Protein AF-S3N8A7-F1 (afdb_monomer_lite)

pLDDT: mean 78.84, std 17.32, range [47.19, 95.0]

Sequence (65 aa):
MKRKRKKINFHQTNWTTEQDCFLIENNQLSVVELTEVLHFSEDEIISRMQTLGLIRRSKMLKKYV

Secondary structure (DSSP, 8-state):
-------------S--HHHHHHHHHTTTS-HHHHHHHH---HHHHHHHHHHTT-S--GGGS----

Radius of gyration: 15.83 Å; chains: 1; bounding box: 38×34×43 Å

Organism: NCBI:txid421052

Foldseek 3Di:
DDPDDPPPPPPPDVDDPVLLVCCVVVVVDDLVVNCVVVVDDSVSSVVSCVVNVSDDPPVVPPPDD

Structure (mmCIF, N/CA/C/O backbone):
data_AF-S3N8A7-F1
#
_entry.id   AF-S3N8A7-F1
#
loop_
_atom_site.group_PDB
_atom_site.id
_atom_site.type_symbol
_atom_site.label_atom_id
_atom_site.label_alt_id
_atom_site.label_comp_id
_atom_site.label_asym_id
_atom_site.label_entity_id
_atom_site.label_seq_id
_atom_site.pdbx_PDB_ins_code
_atom_site.Cartn_x
_atom_site.Cartn_y
_atom_site.Cartn_z
_atom_site.occupancy
_atom_site.B_iso_or_equiv
_atom_site.auth_seq_id
_atom_site.auth_comp_id
_atom_site.auth_asym_id
_atom_site.auth_atom_id
_atom_site.pdbx_PDB_model_num
ATOM 1 N N . MET A 1 1 ? -28.943 -25.717 5.119 1.00 54.22 1 MET A N 1
ATOM 2 C CA . MET A 1 1 ? -27.502 -25.979 5.350 1.00 54.22 1 MET A CA 1
ATOM 3 C C . MET A 1 1 ? -26.816 -24.695 5.806 1.00 54.22 1 MET A C 1
ATOM 5 O O . MET A 1 1 ? -26.815 -23.726 5.057 1.00 54.22 1 MET A O 1
ATOM 9 N N . LYS A 1 2 ? -26.297 -24.628 7.041 1.00 51.75 2 LYS A N 1
ATOM 10 C CA . LYS A 1 2 ? -25.622 -23.420 7.552 1.00 51.75 2 LYS A CA 1
ATOM 11 C C . LYS A 1 2 ? -24.176 -23.390 7.036 1.00 51.75 2 LYS A C 1
ATOM 13 O O . LYS A 1 2 ? -23.371 -24.234 7.422 1.00 51.75 2 LYS A O 1
ATOM 18 N N . ARG A 1 3 ? -23.853 -22.448 6.139 1.00 6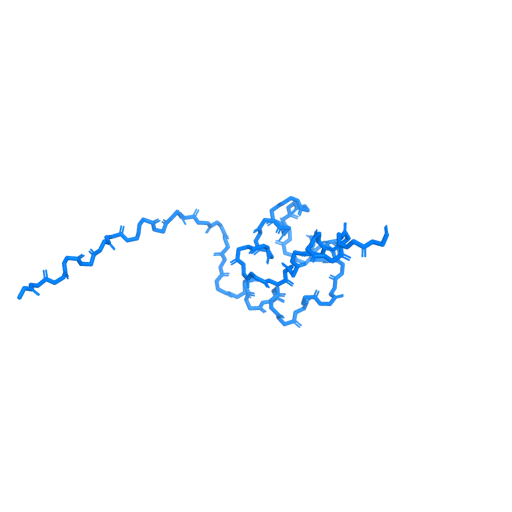1.81 3 ARG A N 1
ATOM 19 C CA . ARG A 1 3 ? -22.481 -22.207 5.653 1.00 61.81 3 ARG A CA 1
ATOM 20 C C . ARG A 1 3 ? -21.604 -21.802 6.843 1.00 61.81 3 ARG A C 1
ATOM 22 O O . ARG A 1 3 ? -21.743 -20.698 7.364 1.00 61.81 3 ARG A O 1
ATOM 29 N N . LYS A 1 4 ? -20.715 -22.696 7.284 1.00 57.75 4 LYS A N 1
ATOM 30 C CA . LYS A 1 4 ? -19.672 -22.380 8.269 1.00 57.75 4 LYS A CA 1
ATOM 31 C C . LYS A 1 4 ? -18.766 -21.310 7.650 1.00 57.75 4 LYS A C 1
ATOM 33 O O . LYS A 1 4 ? -18.049 -21.598 6.693 1.00 57.75 4 LYS A O 1
ATOM 38 N N . ARG A 1 5 ? -18.843 -20.068 8.141 1.00 64.38 5 ARG A N 1
ATOM 39 C CA . ARG A 1 5 ? -17.913 -18.998 7.753 1.00 64.38 5 ARG A CA 1
ATOM 40 C C . ARG A 1 5 ? -16.513 -19.465 8.156 1.00 64.38 5 ARG A C 1
ATOM 42 O O . ARG A 1 5 ? -16.266 -19.688 9.340 1.00 64.38 5 ARG A O 1
ATOM 49 N N . LYS A 1 6 ? -15.631 -19.696 7.176 1.00 61.72 6 LYS A N 1
ATOM 50 C CA . LYS A 1 6 ? -14.213 -19.961 7.443 1.00 61.72 6 LYS A CA 1
ATOM 51 C C . LYS A 1 6 ? -13.693 -18.772 8.251 1.00 61.72 6 LYS A C 1
ATOM 53 O O . LYS A 1 6 ? -13.855 -17.636 7.812 1.00 61.72 6 LYS A O 1
ATOM 58 N N . LYS A 1 7 ? -13.137 -19.028 9.439 1.00 53.88 7 LYS A N 1
ATOM 59 C CA . LYS A 1 7 ? -12.402 -18.012 10.194 1.00 53.88 7 LYS A CA 1
ATOM 60 C C . LYS A 1 7 ? -11.237 -17.588 9.307 1.00 53.88 7 LYS A C 1
ATOM 62 O O . LYS A 1 7 ? -10.338 -18.384 9.054 1.00 53.88 7 LYS A O 1
ATOM 67 N N . ILE A 1 8 ? -11.324 -16.383 8.756 1.00 61.16 8 ILE A N 1
ATOM 68 C CA . ILE A 1 8 ? -10.200 -15.745 8.087 1.00 61.16 8 ILE A CA 1
ATOM 69 C C . ILE A 1 8 ? -9.235 -15.439 9.228 1.00 61.16 8 ILE A C 1
ATOM 71 O O . ILE A 1 8 ? -9.516 -14.569 10.050 1.00 61.16 8 ILE A O 1
ATOM 75 N N . ASN A 1 9 ? -8.163 -16.223 9.343 1.00 51.22 9 ASN A N 1
ATOM 76 C CA . ASN A 1 9 ? -7.022 -15.819 10.147 1.00 51.22 9 ASN A CA 1
ATOM 77 C C . ASN A 1 9 ? -6.464 -14.587 9.440 1.00 51.22 9 ASN A C 1
ATOM 79 O O . ASN A 1 9 ? -5.739 -14.715 8.456 1.00 51.22 9 ASN A O 1
ATOM 83 N N . PHE A 1 10 ? -6.891 -13.402 9.876 1.00 53.50 10 PHE A N 1
ATOM 84 C CA . PHE A 1 10 ? -6.177 -12.179 9.561 1.00 53.50 10 PHE A CA 1
ATOM 85 C C . PHE A 1 10 ? -4.783 -12.388 10.140 1.00 53.50 10 PHE A C 1
ATOM 87 O O . PHE A 1 10 ? -4.591 -12.313 11.352 1.00 53.50 10 PHE A O 1
ATOM 94 N N . HIS A 1 11 ? -3.828 -12.748 9.283 1.00 53.75 11 HIS A N 1
ATOM 95 C CA . HIS A 1 11 ? -2.430 -12.518 9.596 1.00 53.75 11 HIS A CA 1
ATOM 96 C C . HIS A 1 11 ? -2.365 -11.069 10.075 1.00 53.75 11 HIS A C 1
ATOM 98 O O . HIS A 1 11 ? -2.857 -10.185 9.372 1.00 53.75 11 HIS A O 1
ATOM 104 N N . GLN A 1 12 ? -1.891 -10.850 11.302 1.00 58.38 12 GLN A N 1
ATOM 105 C CA . GLN A 1 12 ? -1.666 -9.510 11.830 1.00 58.38 12 GLN A CA 1
ATOM 106 C C . GLN A 1 12 ? -0.598 -8.873 10.945 1.00 58.38 12 GLN A C 1
ATOM 108 O O . GLN A 1 12 ? 0.596 -9.052 11.152 1.00 58.38 12 GLN A O 1
ATOM 113 N N . THR A 1 13 ? -1.035 -8.233 9.868 1.00 67.06 13 THR A N 1
ATOM 114 C CA . THR A 1 13 ? -0.186 -7.376 9.064 1.00 67.06 13 THR A CA 1
ATOM 115 C C . THR A 1 13 ? 0.033 -6.113 9.879 1.00 67.06 13 THR A C 1
ATOM 117 O O . THR A 1 13 ? -0.934 -5.578 10.412 1.00 67.06 13 THR A O 1
ATOM 120 N N . ASN A 1 14 ? 1.265 -5.608 9.938 1.00 84.12 14 ASN A N 1
ATOM 121 C CA . ASN A 1 14 ? 1.576 -4.325 10.589 1.00 84.12 14 ASN A CA 1
ATOM 122 C C . ASN A 1 14 ? 0.917 -3.112 9.896 1.00 84.12 14 ASN A C 1
ATOM 124 O O . ASN A 1 14 ? 1.083 -1.984 10.340 1.00 84.12 14 ASN A O 1
ATOM 128 N N . TRP A 1 15 ? 0.179 -3.361 8.815 1.00 90.31 15 TRP A N 1
ATOM 129 C CA . TRP A 1 15 ? -0.576 -2.396 8.037 1.00 90.31 15 TRP A CA 1
ATOM 130 C C . TRP A 1 15 ? -1.865 -1.995 8.743 1.00 90.31 15 TRP A C 1
ATOM 132 O O . TRP A 1 15 ? -2.730 -2.842 8.994 1.00 90.31 15 TRP A O 1
ATOM 142 N N . THR A 1 16 ? -2.004 -0.704 9.025 1.00 91.94 16 THR A N 1
ATOM 143 C CA . THR A 1 16 ? -3.269 -0.125 9.475 1.00 91.94 16 THR A CA 1
ATOM 144 C C . THR A 1 16 ? -4.165 0.211 8.287 1.00 91.94 16 THR A C 1
ATOM 146 O O . THR A 1 16 ? -3.712 0.346 7.148 1.00 91.94 16 THR A O 1
ATOM 149 N N . THR A 1 17 ? -5.459 0.376 8.558 1.00 91.50 17 THR A N 1
ATOM 150 C CA . THR A 1 17 ? -6.428 0.803 7.544 1.00 91.50 17 THR A CA 1
ATOM 151 C C . THR A 1 17 ? -6.038 2.151 6.937 1.00 91.50 17 THR A C 1
ATOM 153 O O . THR A 1 17 ? -6.184 2.347 5.738 1.00 91.50 17 THR A O 1
ATOM 156 N N . GLU A 1 18 ? -5.507 3.074 7.738 1.00 93.62 18 GLU A N 1
ATOM 157 C CA . GLU A 1 18 ? -5.072 4.397 7.284 1.00 93.62 18 GLU A CA 1
ATOM 158 C C . GLU A 1 18 ? -3.894 4.299 6.309 1.00 93.62 18 GLU A C 1
ATOM 160 O O . GLU A 1 18 ? -3.872 5.004 5.303 1.00 93.62 18 GLU A O 1
ATOM 165 N N . GLN A 1 19 ? -2.945 3.394 6.565 1.00 94.31 19 GLN A N 1
ATOM 166 C CA . GLN A 1 19 ? -1.815 3.150 5.666 1.00 94.31 19 GLN A CA 1
ATOM 167 C C . GLN A 1 19 ? -2.273 2.517 4.344 1.00 94.31 19 GLN A C 1
ATOM 169 O O . GLN A 1 19 ? -1.769 2.875 3.279 1.00 94.31 19 GLN A O 1
ATOM 174 N N . ASP A 1 20 ? -3.267 1.624 4.390 1.00 93.94 20 ASP A N 1
ATOM 175 C CA . ASP A 1 20 ? -3.896 1.084 3.181 1.00 93.94 20 ASP A CA 1
ATOM 176 C C . ASP A 1 20 ? -4.625 2.170 2.384 1.00 93.94 20 ASP A C 1
ATOM 178 O O . ASP A 1 20 ? -4.451 2.252 1.168 1.00 93.94 20 ASP A O 1
ATOM 182 N N . CYS A 1 21 ? -5.414 3.022 3.049 1.00 94.88 21 CYS A N 1
ATOM 183 C CA . CYS A 1 21 ? -6.072 4.163 2.410 1.00 94.88 21 CYS A CA 1
ATOM 184 C C . CYS A 1 21 ? -5.042 5.078 1.747 1.00 94.88 21 CYS A C 1
ATOM 186 O O . CYS A 1 21 ? -5.204 5.433 0.582 1.00 94.88 21 CYS A O 1
ATOM 188 N N . PHE A 1 22 ? -3.939 5.371 2.442 1.00 95.00 22 PHE A N 1
ATOM 189 C CA . PHE A 1 22 ? -2.856 6.177 1.896 1.00 95.00 22 PHE A CA 1
ATOM 190 C C . PHE A 1 22 ? -2.265 5.559 0.623 1.00 95.00 22 PHE A C 1
ATOM 192 O O . PHE A 1 22 ? -2.113 6.268 -0.370 1.00 95.00 22 PHE A O 1
ATOM 199 N N . LEU A 1 23 ? -1.983 4.249 0.606 1.00 93.50 23 LEU A N 1
ATOM 200 C CA . LEU A 1 23 ? -1.502 3.556 -0.597 1.00 93.50 23 LEU A CA 1
ATOM 201 C C . LEU A 1 23 ? -2.504 3.625 -1.755 1.00 93.50 23 LEU A C 1
ATOM 203 O O . LEU A 1 23 ? -2.096 3.777 -2.904 1.00 93.50 23 LEU A O 1
ATOM 207 N N . ILE A 1 24 ? -3.803 3.497 -1.475 1.00 93.44 24 ILE A N 1
ATOM 208 C CA . ILE A 1 24 ? -4.855 3.548 -2.501 1.00 93.44 24 ILE A CA 1
ATOM 209 C C . ILE A 1 24 ? -4.935 4.950 -3.115 1.00 93.44 24 ILE A C 1
ATOM 211 O O . ILE A 1 24 ? -4.945 5.080 -4.342 1.00 93.44 24 ILE A O 1
ATOM 215 N N . GLU A 1 25 ? -4.968 5.980 -2.270 1.00 93.94 25 GLU A N 1
ATOM 216 C CA . GLU A 1 25 ? -5.074 7.391 -2.659 1.00 93.94 25 GLU A CA 1
ATOM 217 C C . GLU A 1 25 ? -3.807 7.909 -3.353 1.00 93.94 25 GLU A C 1
ATOM 219 O O . GLU A 1 25 ? -3.882 8.776 -4.226 1.00 93.94 25 GLU A O 1
ATOM 224 N N . ASN A 1 26 ? -2.648 7.352 -2.995 1.00 92.62 26 ASN A N 1
ATOM 225 C CA . ASN A 1 26 ? -1.340 7.780 -3.477 1.00 92.62 26 ASN A CA 1
ATOM 226 C C . ASN A 1 26 ? -0.651 6.737 -4.369 1.00 92.62 26 ASN A C 1
ATOM 228 O O . ASN A 1 26 ? 0.572 6.732 -4.479 1.00 92.62 26 ASN A O 1
ATOM 232 N N . ASN A 1 27 ? -1.410 5.862 -5.040 1.00 88.25 27 ASN A N 1
ATOM 233 C CA . ASN A 1 27 ? -0.837 4.787 -5.865 1.00 88.25 27 ASN A CA 1
ATOM 234 C C . ASN A 1 27 ? -0.009 5.284 -7.068 1.00 88.25 27 ASN A C 1
ATOM 236 O O . ASN A 1 27 ? 0.755 4.510 -7.642 1.00 88.25 27 ASN A O 1
ATOM 240 N N . GLN A 1 28 ? -0.170 6.555 -7.447 1.00 88.62 28 GLN A N 1
ATOM 241 C CA . GLN A 1 28 ? 0.636 7.235 -8.459 1.00 88.62 28 GLN A CA 1
ATOM 242 C C . GLN A 1 28 ? 2.059 7.573 -7.993 1.00 88.62 28 GLN A C 1
ATOM 244 O O . GLN A 1 28 ? 2.907 7.843 -8.843 1.00 88.62 28 GLN A O 1
ATOM 249 N N . LEU A 1 29 ? 2.311 7.600 -6.679 1.00 90.19 29 LEU A N 1
ATOM 250 C CA . LEU A 1 29 ? 3.644 7.848 -6.136 1.00 90.19 29 LEU A CA 1
ATOM 251 C C . LEU A 1 29 ? 4.561 6.656 -6.407 1.00 90.19 29 LEU A C 1
ATOM 253 O O . LEU A 1 29 ? 4.127 5.505 -6.522 1.00 90.19 29 LEU A O 1
ATOM 257 N N . SER A 1 30 ? 5.855 6.937 -6.502 1.00 91.25 30 SER A N 1
ATOM 258 C CA . SER A 1 30 ? 6.865 5.893 -6.602 1.00 91.25 30 SER A CA 1
ATOM 259 C C . SER A 1 30 ? 6.958 5.096 -5.299 1.00 91.25 30 SER A C 1
ATOM 261 O O . SER A 1 30 ? 6.663 5.596 -4.215 1.00 91.25 30 SER A O 1
ATOM 263 N N . VAL A 1 31 ? 7.419 3.843 -5.390 1.00 90.00 31 VAL A N 1
ATOM 264 C CA . VAL A 1 31 ? 7.654 3.005 -4.201 1.00 90.00 31 VAL A CA 1
ATOM 265 C C . VAL A 1 31 ? 8.592 3.717 -3.222 1.00 90.00 31 VAL A C 1
ATOM 267 O O . VAL A 1 31 ? 8.328 3.694 -2.029 1.00 90.00 31 VAL A O 1
ATOM 270 N N . VAL A 1 32 ? 9.613 4.420 -3.722 1.00 91.69 32 VAL A N 1
ATOM 271 C CA . VAL A 1 32 ? 10.562 5.192 -2.905 1.00 91.69 32 VAL A CA 1
ATOM 272 C C . VAL A 1 32 ? 9.846 6.264 -2.075 1.00 91.69 32 VAL A C 1
ATOM 274 O O . VAL A 1 32 ? 9.962 6.260 -0.852 1.00 91.69 32 VAL A O 1
ATOM 277 N N . GLU A 1 33 ? 9.026 7.116 -2.696 1.00 91.81 33 GLU A N 1
ATOM 278 C CA . GLU A 1 33 ? 8.244 8.140 -1.975 1.00 91.81 33 GLU A CA 1
ATOM 279 C C . GLU A 1 33 ? 7.292 7.513 -0.942 1.00 91.81 33 GLU A C 1
ATOM 281 O O . GLU A 1 33 ? 7.128 8.024 0.165 1.00 91.81 33 GLU A O 1
ATOM 286 N N . LEU A 1 34 ? 6.693 6.364 -1.267 1.00 92.69 34 LEU A N 1
ATOM 287 C 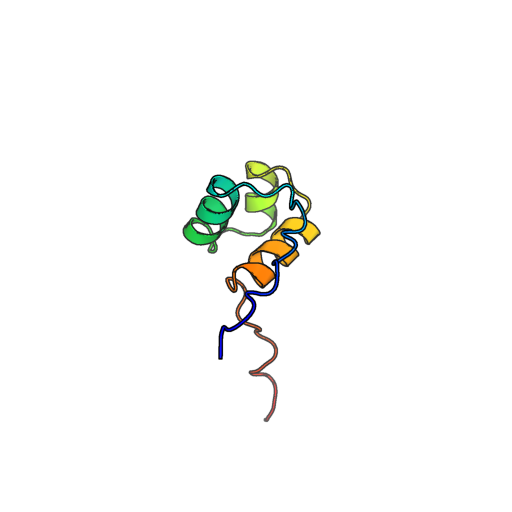CA . LEU A 1 34 ? 5.826 5.639 -0.338 1.00 92.69 34 LEU A CA 1
ATOM 288 C C . LEU A 1 34 ? 6.606 5.065 0.859 1.00 92.69 34 LEU A C 1
ATOM 290 O O . LEU A 1 34 ? 6.077 5.065 1.973 1.00 92.69 34 LEU A O 1
ATOM 294 N N . THR A 1 35 ? 7.851 4.611 0.668 1.00 93.06 35 THR A N 1
ATOM 295 C CA . THR A 1 35 ? 8.704 4.138 1.776 1.00 93.06 35 THR A CA 1
ATOM 296 C C . THR A 1 35 ? 9.105 5.260 2.729 1.00 93.06 35 THR A C 1
ATOM 298 O O . THR A 1 35 ? 9.138 5.042 3.939 1.00 93.06 35 THR A O 1
ATOM 301 N N . GLU A 1 36 ? 9.345 6.471 2.219 1.00 93.75 36 GLU A N 1
ATOM 302 C CA . GLU A 1 36 ? 9.683 7.631 3.052 1.00 93.75 36 GLU A CA 1
ATOM 303 C C . GLU A 1 36 ? 8.529 8.035 3.973 1.00 93.75 36 GLU A C 1
ATOM 305 O O . GLU A 1 36 ? 8.766 8.373 5.132 1.00 93.75 36 GLU A O 1
ATOM 310 N N . VAL A 1 37 ? 7.286 7.962 3.485 1.00 92.56 37 VAL A N 1
ATOM 311 C CA . VAL A 1 37 ? 6.100 8.367 4.257 1.00 92.56 37 VAL A CA 1
ATOM 312 C C . VAL A 1 37 ? 5.622 7.268 5.202 1.00 92.56 37 VAL A C 1
ATOM 314 O O . VAL A 1 37 ? 5.253 7.541 6.342 1.00 92.56 37 VAL A O 1
ATOM 317 N N . LEU A 1 38 ? 5.584 6.021 4.729 1.00 90.31 38 LEU A N 1
ATOM 318 C CA . LEU A 1 38 ? 5.003 4.914 5.490 1.00 90.31 38 LEU A CA 1
ATOM 319 C C . LEU A 1 38 ? 6.031 4.168 6.348 1.00 90.31 38 LEU A C 1
ATOM 321 O O . LEU A 1 38 ? 5.638 3.342 7.169 1.00 90.31 38 LEU A O 1
ATOM 325 N N . HIS A 1 39 ? 7.323 4.463 6.175 1.00 91.81 39 HIS A N 1
ATOM 326 C CA . HIS A 1 39 ? 8.438 3.846 6.898 1.00 91.81 39 HIS A CA 1
ATOM 327 C C . HIS A 1 39 ? 8.466 2.312 6.812 1.00 91.81 39 HIS A C 1
ATOM 329 O O . HIS A 1 39 ? 8.893 1.629 7.743 1.00 91.81 39 HIS A O 1
ATOM 335 N N . PHE A 1 40 ? 8.030 1.773 5.674 1.00 91.50 40 PHE A N 1
ATOM 336 C CA . PHE A 1 40 ? 8.179 0.362 5.324 1.00 91.50 40 PHE A CA 1
ATOM 337 C C . PHE A 1 40 ? 9.288 0.178 4.297 1.00 91.50 40 PHE A C 1
ATOM 339 O O . PHE A 1 40 ? 9.688 1.121 3.617 1.00 91.50 40 PHE A O 1
ATOM 346 N N . SER A 1 41 ? 9.762 -1.056 4.159 1.00 92.69 41 SER A N 1
ATOM 347 C CA . SER A 1 41 ? 10.659 -1.416 3.063 1.00 92.69 41 SER A CA 1
ATOM 348 C C . SER A 1 41 ? 9.940 -1.403 1.710 1.00 92.69 41 SER A C 1
ATOM 350 O O 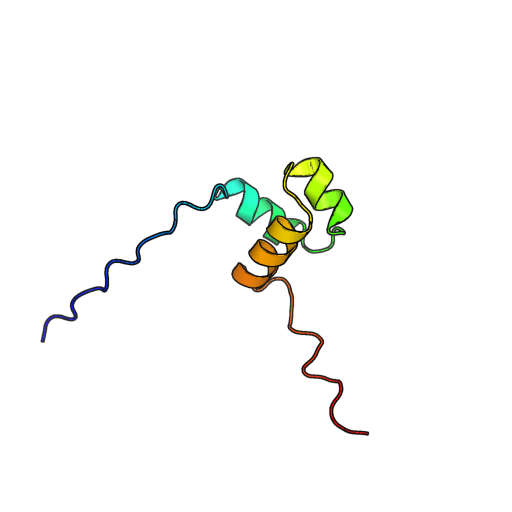. SER A 1 41 ? 8.721 -1.583 1.625 1.00 92.69 41 SER A O 1
ATOM 352 N N . GLU A 1 42 ? 10.702 -1.243 0.627 1.00 91.44 42 GLU A N 1
ATOM 353 C CA . GLU A 1 42 ? 10.159 -1.296 -0.737 1.00 91.44 42 GLU A CA 1
ATOM 354 C C . GLU A 1 42 ? 9.412 -2.613 -1.004 1.00 91.44 42 GLU A C 1
ATOM 356 O O . GLU A 1 42 ? 8.322 -2.609 -1.579 1.00 91.44 42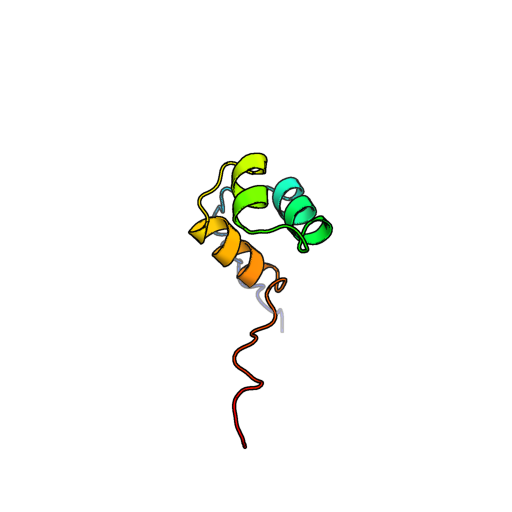 GLU A O 1
ATOM 361 N N . ASP A 1 43 ? 9.954 -3.737 -0.527 1.00 90.69 43 ASP A N 1
ATOM 362 C CA . ASP A 1 43 ? 9.349 -5.062 -0.681 1.00 90.69 43 ASP A CA 1
ATOM 363 C C . ASP A 1 43 ? 7.986 -5.161 0.019 1.00 90.69 43 ASP A C 1
ATOM 365 O O . ASP A 1 43 ? 7.032 -5.720 -0.534 1.00 90.69 43 ASP A O 1
ATOM 369 N N . GLU A 1 44 ? 7.862 -4.594 1.222 1.00 92.38 44 GLU A N 1
ATOM 370 C CA . GLU A 1 44 ? 6.597 -4.546 1.959 1.00 92.38 44 GLU A CA 1
ATOM 371 C C . GLU A 1 44 ? 5.561 -3.679 1.243 1.00 92.38 44 GLU A C 1
ATOM 373 O O . GLU A 1 44 ? 4.408 -4.099 1.112 1.00 92.38 44 GLU A O 1
ATOM 378 N N . ILE A 1 45 ? 5.971 -2.516 0.728 1.00 93.00 45 ILE A N 1
ATOM 379 C CA . ILE A 1 45 ? 5.112 -1.617 -0.053 1.00 93.00 45 ILE A CA 1
ATOM 380 C C . ILE A 1 45 ? 4.606 -2.334 -1.305 1.00 93.00 45 ILE A C 1
ATOM 382 O O . ILE A 1 45 ? 3.400 -2.395 -1.541 1.00 93.00 45 ILE A O 1
ATOM 386 N N . ILE A 1 46 ? 5.499 -2.953 -2.080 1.00 91.31 46 ILE A N 1
ATOM 387 C CA . ILE A 1 46 ? 5.142 -3.678 -3.306 1.00 91.31 46 ILE A CA 1
ATOM 388 C C . ILE A 1 46 ? 4.197 -4.841 -2.989 1.00 91.31 46 ILE A C 1
ATOM 390 O O . ILE A 1 46 ? 3.176 -5.010 -3.661 1.00 91.31 46 ILE A O 1
ATOM 394 N N . SER A 1 47 ? 4.507 -5.634 -1.962 1.00 91.44 47 SER A N 1
ATOM 395 C CA . SER A 1 47 ? 3.664 -6.747 -1.512 1.00 91.44 47 SER A CA 1
ATOM 396 C C . SER A 1 47 ? 2.268 -6.268 -1.106 1.00 91.44 47 SER A C 1
ATOM 398 O O . SER A 1 47 ? 1.248 -6.866 -1.483 1.00 91.44 47 SER A O 1
ATOM 400 N N . ARG A 1 48 ? 2.189 -5.134 -0.400 1.00 92.81 48 ARG A N 1
ATOM 401 C CA . ARG A 1 48 ? 0.907 -4.564 0.004 1.00 92.81 48 ARG A CA 1
ATOM 402 C C . ARG A 1 48 ? 0.130 -4.007 -1.178 1.00 92.81 48 ARG A C 1
ATOM 404 O O . ARG A 1 48 ? -1.045 -4.333 -1.322 1.00 92.81 48 ARG A O 1
ATOM 411 N N . MET A 1 49 ? 0.775 -3.279 -2.084 1.00 90.81 49 MET A N 1
ATOM 412 C CA . MET A 1 49 ? 0.152 -2.789 -3.316 1.00 90.81 49 MET A CA 1
ATOM 413 C C . MET A 1 49 ? -0.367 -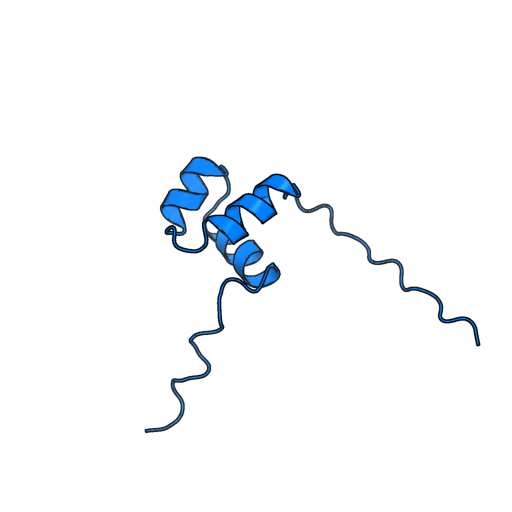3.933 -4.202 1.00 90.81 49 MET A C 1
ATOM 415 O O . MET A 1 49 ? -1.420 -3.798 -4.825 1.00 90.81 49 MET A O 1
ATOM 419 N N . GLN A 1 50 ? 0.319 -5.082 -4.242 1.00 90.31 50 GLN A N 1
ATOM 420 C CA . GLN A 1 50 ? -0.187 -6.292 -4.903 1.00 90.31 50 GLN A CA 1
ATOM 421 C C . GLN A 1 50 ? -1.426 -6.854 -4.197 1.00 90.31 50 GLN A C 1
AT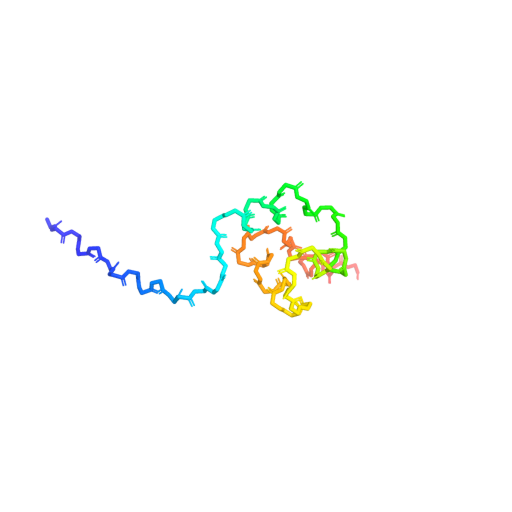OM 423 O O . GLN A 1 50 ? -2.396 -7.216 -4.864 1.00 90.31 50 GLN A O 1
ATOM 428 N N . THR A 1 51 ? -1.410 -6.896 -2.862 1.00 89.56 51 THR A N 1
ATOM 429 C CA . THR A 1 51 ? -2.535 -7.365 -2.032 1.00 89.56 51 THR A CA 1
ATOM 430 C C . THR A 1 51 ? -3.773 -6.481 -2.207 1.00 89.56 51 THR A C 1
ATOM 432 O O . THR A 1 51 ? -4.883 -6.995 -2.336 1.00 89.56 51 THR A O 1
ATOM 435 N N . LEU A 1 52 ? -3.577 -5.163 -2.278 1.00 90.06 52 LEU A N 1
ATOM 436 C CA . LEU A 1 52 ? -4.618 -4.162 -2.530 1.00 90.06 52 LEU A CA 1
ATOM 437 C C . LEU A 1 52 ? -5.042 -4.096 -4.009 1.00 90.06 52 LEU A C 1
ATOM 439 O O . LEU A 1 52 ? -5.966 -3.365 -4.356 1.00 90.06 52 LEU A O 1
ATOM 443 N N . GLY A 1 53 ? -4.386 -4.850 -4.898 1.00 89.38 53 GLY A N 1
ATOM 444 C CA . GLY A 1 53 ? -4.696 -4.866 -6.328 1.00 89.38 53 GLY A CA 1
ATOM 445 C C . GLY A 1 53 ? -4.334 -3.574 -7.071 1.00 89.38 53 GLY A C 1
ATOM 446 O O . GLY A 1 53 ? -4.795 -3.376 -8.194 1.00 89.38 53 GLY A O 1
ATOM 447 N N . LEU A 1 54 ? -3.503 -2.717 -6.469 1.00 87.19 54 LEU A N 1
ATOM 448 C CA . LEU A 1 54 ? -3.050 -1.442 -7.037 1.00 87.19 54 LEU A CA 1
ATOM 449 C C . LEU A 1 54 ? -2.050 -1.657 -8.177 1.00 87.19 54 LEU A C 1
ATOM 451 O O . LEU A 1 54 ? -2.033 -0.914 -9.156 1.00 87.19 54 LEU A O 1
ATOM 455 N N . ILE A 1 55 ? -1.261 -2.731 -8.107 1.00 81.31 55 ILE A N 1
ATOM 456 C CA . ILE A 1 55 ? -0.392 -3.137 -9.211 1.00 81.31 55 ILE A CA 1
ATOM 457 C C . ILE A 1 55 ? -1.196 -4.030 -10.157 1.00 81.31 55 ILE A C 1
ATOM 459 O O . ILE A 1 55 ? -1.371 -5.233 -9.933 1.00 81.31 55 ILE A O 1
ATOM 463 N N . ARG A 1 56 ? -1.651 -3.459 -11.280 1.00 68.56 56 ARG A N 1
ATOM 464 C CA . ARG A 1 56 ? -2.078 -4.275 -12.422 1.00 68.56 56 ARG A CA 1
ATOM 465 C C . ARG A 1 56 ? -0.869 -5.061 -12.903 1.00 68.56 56 ARG A C 1
ATOM 467 O O . ARG A 1 56 ? 0.171 -4.490 -13.214 1.00 68.56 56 ARG A O 1
ATOM 474 N N . ARG A 1 57 ? -1.013 -6.385 -12.972 1.00 58.06 57 ARG A N 1
ATOM 475 C CA . ARG A 1 57 ? -0.001 -7.328 -13.461 1.00 58.06 57 ARG A CA 1
ATOM 476 C C . ARG A 1 57 ? 0.378 -6.962 -14.909 1.00 58.06 57 ARG A C 1
ATOM 478 O O . ARG A 1 57 ? -0.149 -7.533 -15.858 1.00 58.06 57 ARG A O 1
ATOM 485 N N . SER A 1 58 ? 1.309 -6.027 -15.091 1.00 50.47 58 SER A N 1
ATOM 486 C CA . SER A 1 58 ? 1.777 -5.518 -16.392 1.00 50.47 58 SER A CA 1
ATOM 487 C C . SER A 1 58 ? 2.463 -6.591 -17.253 1.00 50.47 58 SER A C 1
ATOM 489 O O . SER A 1 58 ? 2.801 -6.357 -18.409 1.00 50.47 58 SER A O 1
ATOM 491 N N . LYS A 1 59 ? 2.610 -7.813 -16.727 1.00 51.81 59 LYS A N 1
ATOM 492 C CA . LYS A 1 59 ? 3.149 -8.986 -17.425 1.00 51.81 59 LYS A CA 1
ATOM 493 C C . LYS A 1 59 ? 2.116 -9.800 -18.224 1.00 51.81 59 LYS A C 1
ATOM 495 O O . LYS A 1 59 ? 2.512 -10.756 -18.878 1.00 51.81 59 LYS A O 1
ATOM 500 N N . MET A 1 60 ? 0.828 -9.437 -18.233 1.00 47.19 60 MET A N 1
ATOM 501 C CA . MET A 1 60 ? -0.194 -10.092 -19.083 1.00 47.19 60 MET A CA 1
ATOM 502 C C . MET A 1 60 ? -0.461 -9.376 -20.425 1.00 47.19 60 MET A C 1
ATOM 504 O O . MET A 1 60 ? -1.482 -9.629 -21.050 1.00 47.19 60 MET A O 1
ATOM 508 N N . LEU A 1 61 ? 0.440 -8.499 -20.888 1.00 48.84 61 LEU A N 1
ATOM 509 C CA . LEU A 1 61 ? 0.358 -7.850 -22.214 1.00 48.84 61 LEU A CA 1
ATOM 510 C C . LEU A 1 61 ? 1.677 -7.911 -23.019 1.00 48.84 61 LEU A C 1
ATOM 512 O O . LEU A 1 61 ? 1.890 -7.116 -23.926 1.00 48.84 61 LEU A O 1
ATOM 516 N N . LYS A 1 62 ? 2.570 -8.871 -22.731 1.00 55.91 62 LYS A N 1
ATOM 517 C CA . LYS A 1 62 ? 3.722 -9.205 -23.604 1.00 55.91 62 LYS A CA 1
ATOM 518 C C . LYS A 1 62 ? 3.680 -10.663 -24.081 1.00 55.91 62 LYS A C 1
ATOM 520 O O . LYS A 1 62 ? 4.612 -11.435 -23.890 1.00 55.91 62 LYS A O 1
ATOM 525 N N . LYS A 1 63 ? 2.547 -11.041 -24.665 1.00 54.06 63 LYS A N 1
ATOM 526 C CA . LYS A 1 63 ? 2.313 -12.254 -25.466 1.00 54.06 63 LYS A CA 1
ATOM 527 C C . LYS A 1 63 ? 1.148 -11.841 -26.371 1.00 54.06 63 LYS A C 1
ATOM 529 O O . LYS A 1 63 ? 0.067 -11.623 -25.844 1.00 54.06 63 LYS A O 1
ATOM 534 N N . TYR A 1 64 ? 1.270 -11.546 -27.656 1.00 55.16 64 TYR A N 1
ATOM 535 C CA . TYR A 1 64 ? 2.082 -12.105 -28.726 1.00 55.16 64 TYR A CA 1
ATOM 536 C C . TYR A 1 64 ? 2.306 -10.992 -29.771 1.00 55.16 64 TYR A C 1
ATOM 538 O O . TYR A 1 64 ? 1.334 -10.343 -30.153 1.00 55.16 64 TYR A O 1
ATOM 546 N N . VAL A 1 65 ? 3.544 -10.789 -30.224 1.00 48.69 65 VAL A N 1
ATOM 547 C CA . VAL A 1 65 ? 3.867 -10.254 -31.560 1.00 48.69 65 VAL A CA 1
ATOM 548 C C . VAL A 1 65 ? 4.935 -11.170 -32.128 1.00 48.69 65 VAL A C 1
ATOM 550 O O . VAL A 1 65 ? 5.850 -11.511 -31.342 1.00 48.69 65 VAL A O 1
#